Protein AF-A0AAC8YHH9-F1 (afdb_monomer)

Nearest PDB structures (foldseek):
  2f9t-assembly1_A  TM=5.248E-01  e=1.481E+00  Pseudomonas aeruginosa PAO1
  3qok-assembly1_A  TM=3.912E-01  e=8.313E-01  Klebsiella pneumoniae subsp. pneumoniae MGH 78578
  4nzc-assembly1_A  TM=5.230E-01  e=3.411E+00  Serratia proteamaculans 568
  6f8n-assembly1_A  TM=5.138E-01  e=4.135E+00  Serratia proteamaculans 568
  6hm1-assembly1_A  TM=3.952E-01  e=1.303E+00  Serratia proteamaculans 568

Mean predicted aligned error: 3.53 Å

Secondary structure (DSSP, 8-state):
--EEEEEEEEPTTSS-EEEEEEETTS-EEEEEEE-HHHHHHHHHHHHHHTT--EEESS---

Solvent-accessible surface area (backbone atoms only — not comparable to full-atom values): 3484 Å² total; per-residue (Å²): 139,55,59,58,32,34,39,34,37,68,42,85,100,56,85,37,17,35,35,31,43,28,33,78,86,68,52,75,44,82,77,47,76,33,46,61,67,58,37,52,56,52,48,55,51,52,20,62,77,56,73,30,52,72,45,53,48,79,71,85,126

Sequence (61 aa):
MQITRIVIFPIPTTDKWAIVEVEASGDCHLTHLGSRFTTKSIAAIAARDLDCPVVTYPEEG

Radius of gyration: 10.99 Å; Cα contacts (8 Å, |Δi|>4): 112; chains: 1; bounding box: 28×25×30 Å

Foldseek 3Di:
DAFAEWEKEDDPPDQKIWIWTADPVRDIDTDDIGHPVVNVVVRVVVCVVRVHYYAYPVGDD

Organism: NCBI:txid1748

pLDDT: mean 91.8, std 8.41, range [46.16, 97.25]

Structure (mmCIF, N/CA/C/O backbone):
data_AF-A0AAC8YHH9-F1
#
_entry.id   AF-A0AAC8YHH9-F1
#
loop_
_atom_site.group_PDB
_atom_site.id
_atom_site.type_symbol
_atom_site.label_atom_id
_atom_site.label_alt_id
_atom_site.label_comp_id
_atom_site.label_asym_id
_atom_site.label_entity_id
_atom_site.label_seq_id
_atom_site.pdbx_PDB_ins_code
_atom_site.Cartn_x
_atom_site.Cartn_y
_atom_site.Cartn_z
_atom_site.occupancy
_atom_site.B_iso_or_equiv
_atom_site.auth_seq_id
_atom_site.auth_comp_id
_atom_site.auth_asym_id
_atom_site.auth_atom_id
_atom_site.pdbx_PDB_model_num
ATOM 1 N N . MET A 1 1 ? -13.591 11.602 7.140 1.00 73.25 1 MET A N 1
ATOM 2 C CA . MET A 1 1 ? -13.000 10.529 6.320 1.00 73.25 1 MET A CA 1
ATOM 3 C C . MET A 1 1 ? -11.942 9.867 7.179 1.00 73.25 1 MET A C 1
ATOM 5 O O . MET A 1 1 ? -11.072 10.575 7.670 1.00 73.25 1 MET A O 1
ATOM 9 N N . GLN A 1 2 ? -12.095 8.578 7.488 1.00 88.31 2 GLN A N 1
ATOM 10 C CA . GLN A 1 2 ? -11.105 7.809 8.250 1.00 88.31 2 GLN A CA 1
ATOM 11 C C . GLN A 1 2 ? -10.512 6.771 7.301 1.00 88.31 2 GLN A C 1
ATOM 13 O O . GLN A 1 2 ? -11.233 5.884 6.834 1.00 88.31 2 GLN A O 1
ATOM 18 N N . ILE A 1 3 ? -9.216 6.899 7.013 1.00 94.38 3 ILE A N 1
ATOM 19 C CA . ILE A 1 3 ? -8.469 5.879 6.277 1.00 94.38 3 ILE A CA 1
ATOM 20 C C . ILE A 1 3 ? -8.307 4.665 7.194 1.00 94.38 3 ILE A C 1
ATOM 22 O O . ILE A 1 3 ? -7.936 4.799 8.356 1.00 94.38 3 ILE A O 1
ATOM 26 N N . THR A 1 4 ? -8.624 3.478 6.684 1.00 95.19 4 THR A N 1
ATOM 27 C CA . THR A 1 4 ? -8.579 2.216 7.443 1.00 95.19 4 THR A CA 1
ATOM 28 C C . THR A 1 4 ? -7.385 1.348 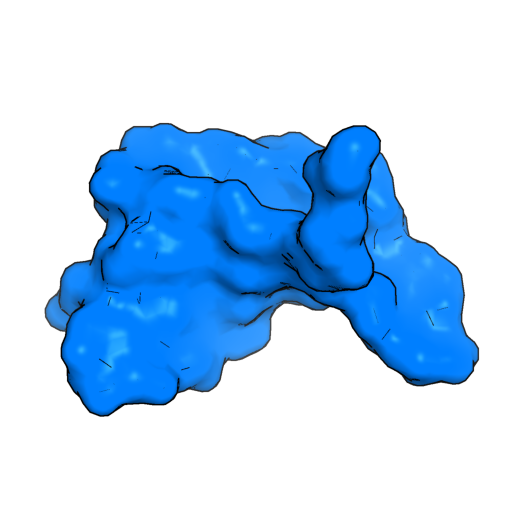7.088 1.00 95.19 4 THR A C 1
ATOM 30 O O . THR A 1 4 ? -7.008 0.487 7.877 1.00 95.19 4 THR A O 1
ATOM 33 N N . ARG A 1 5 ? -6.797 1.547 5.907 1.00 94.88 5 ARG A N 1
ATOM 34 C CA . ARG A 1 5 ? -5.578 0.871 5.457 1.00 94.88 5 ARG A CA 1
ATOM 35 C C . ARG A 1 5 ? -4.972 1.601 4.269 1.00 94.88 5 ARG A C 1
ATOM 37 O O . ARG A 1 5 ? -5.687 2.210 3.471 1.00 94.88 5 ARG A O 1
ATOM 44 N N . ILE A 1 6 ? -3.667 1.441 4.111 1.00 96.44 6 ILE A N 1
ATOM 45 C CA . ILE A 1 6 ? -2.926 1.852 2.923 1.00 96.44 6 ILE A CA 1
ATOM 46 C C . ILE A 1 6 ? -2.556 0.604 2.137 1.00 96.44 6 ILE A C 1
ATOM 48 O O . ILE A 1 6 ? -1.977 -0.328 2.684 1.00 96.44 6 ILE A O 1
ATOM 52 N N . VAL A 1 7 ? -2.873 0.573 0.851 1.00 95.94 7 VAL A N 1
ATOM 53 C CA . VAL A 1 7 ? -2.562 -0.541 -0.040 1.00 95.94 7 VAL A CA 1
ATOM 54 C C . VAL A 1 7 ? -1.486 -0.106 -1.021 1.00 95.94 7 VAL A C 1
ATOM 56 O O . VAL A 1 7 ? -1.631 0.917 -1.686 1.00 95.94 7 VAL A O 1
ATOM 59 N N . ILE A 1 8 ? -0.421 -0.893 -1.143 1.00 96.25 8 I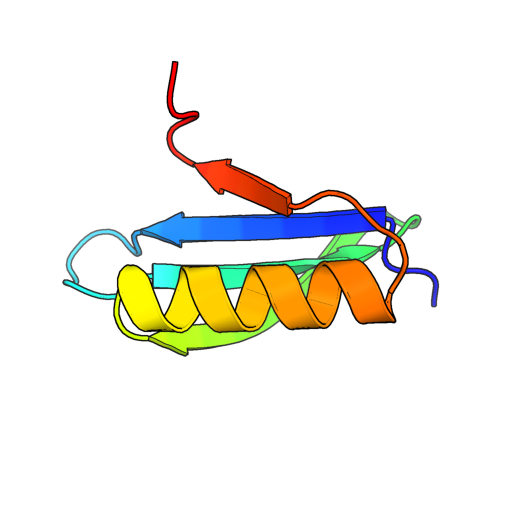LE A N 1
ATOM 60 C CA . ILE A 1 8 ? 0.602 -0.691 -2.166 1.00 96.25 8 ILE A CA 1
ATOM 61 C C . ILE A 1 8 ? 0.670 -1.884 -3.111 1.00 96.25 8 ILE A C 1
ATOM 63 O O . ILE A 1 8 ? 0.612 -3.029 -2.671 1.00 96.25 8 ILE A O 1
ATOM 67 N N . PHE A 1 9 ? 0.797 -1.631 -4.410 1.00 95.25 9 PHE A N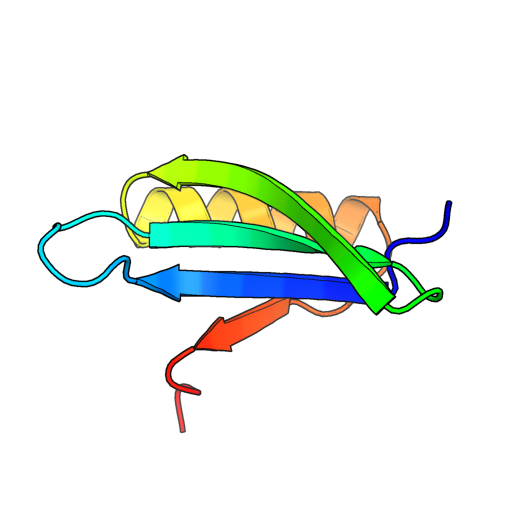 1
ATOM 68 C CA . PHE A 1 9 ? 0.854 -2.690 -5.423 1.00 95.25 9 PHE A CA 1
ATOM 69 C C . PHE A 1 9 ? 1.633 -2.249 -6.668 1.00 95.25 9 PHE A C 1
ATOM 71 O O . PHE A 1 9 ? 1.673 -1.052 -6.967 1.00 95.25 9 PHE A O 1
ATOM 78 N N . PRO A 1 10 ? 2.259 -3.180 -7.412 1.00 95.56 10 PRO A N 1
ATOM 79 C CA . PRO A 1 10 ? 2.891 -2.869 -8.686 1.00 95.56 10 PRO A CA 1
ATOM 80 C C . PRO A 1 10 ? 1.825 -2.563 -9.740 1.00 95.56 10 PRO A C 1
ATOM 82 O O . PRO A 1 10 ? 0.813 -3.260 -9.831 1.00 95.56 10 PRO A O 1
ATOM 85 N N . ILE A 1 11 ? 2.063 -1.556 -10.578 1.00 93.75 11 ILE A N 1
ATOM 86 C CA . ILE A 1 11 ? 1.210 -1.296 -11.738 1.00 93.75 11 ILE A CA 1
ATOM 87 C C . ILE A 1 11 ? 1.632 -2.231 -12.873 1.00 93.75 11 ILE A C 1
ATOM 89 O O . ILE A 1 11 ? 2.778 -2.138 -13.332 1.00 93.75 11 ILE A O 1
ATOM 93 N N . PRO A 1 12 ? 0.724 -3.098 -13.371 1.00 89.56 12 PRO A N 1
ATOM 94 C CA . PRO A 1 12 ? 1.016 -3.958 -14.509 1.00 89.56 12 PRO A CA 1
ATOM 95 C C . PRO A 1 12 ? 1.537 -3.135 -15.684 1.00 89.56 12 PRO A C 1
ATOM 97 O O . PRO A 1 12 ? 1.076 -2.019 -15.902 1.00 89.56 12 PRO A O 1
ATOM 100 N N . THR A 1 13 ? 2.463 -3.695 -16.464 1.00 90.06 13 THR A N 1
ATOM 101 C CA . THR A 1 13 ? 3.088 -3.052 -17.643 1.00 90.06 13 THR A CA 1
ATOM 102 C C . THR A 1 13 ? 4.066 -1.906 -17.349 1.00 90.06 13 THR A C 1
ATOM 104 O O . THR A 1 13 ? 4.613 -1.328 -18.285 1.00 90.06 13 THR A O 1
ATOM 107 N N . THR A 1 14 ? 4.355 -1.612 -16.076 1.00 91.69 14 THR A N 1
ATOM 108 C CA . THR A 1 14 ? 5.341 -0.593 -15.677 1.00 91.69 14 THR A CA 1
ATOM 109 C C . THR A 1 14 ? 6.283 -1.106 -14.586 1.00 91.69 14 THR A C 1
ATOM 111 O O . THR A 1 14 ? 6.027 -2.127 -13.953 1.00 91.69 14 THR A O 1
ATOM 114 N N . ASP A 1 15 ? 7.361 -0.369 -14.330 1.00 90.06 15 ASP A N 1
ATOM 115 C CA . ASP A 1 15 ? 8.264 -0.538 -13.185 1.00 90.06 15 ASP A CA 1
ATOM 116 C C . ASP A 1 15 ? 7.773 0.192 -11.916 1.00 90.06 15 ASP A C 1
ATOM 118 O O . ASP A 1 15 ? 8.456 0.219 -10.886 1.00 90.06 15 ASP A O 1
ATOM 122 N N . LYS A 1 16 ? 6.576 0.788 -11.974 1.00 94.62 16 LYS A N 1
ATOM 123 C CA . LYS A 1 16 ? 6.023 1.624 -10.911 1.00 94.62 16 LYS A CA 1
ATOM 124 C C . LYS A 1 16 ? 5.165 0.838 -9.933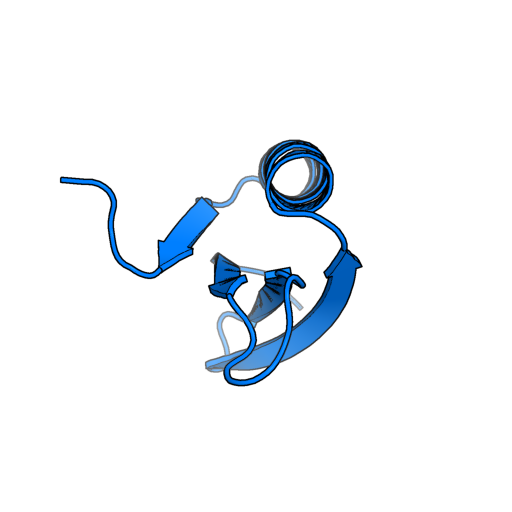 1.00 94.62 16 LYS A C 1
ATOM 126 O O . LYS A 1 16 ? 4.559 -0.182 -10.252 1.00 94.62 16 LYS A O 1
ATOM 131 N N . TRP A 1 17 ? 5.087 1.381 -8.731 1.00 96.19 17 TRP A N 1
ATOM 132 C CA . TRP A 1 17 ? 4.234 0.955 -7.638 1.00 96.19 17 TRP A CA 1
ATOM 133 C C . TRP A 1 17 ? 3.308 2.101 -7.248 1.00 96.19 17 TRP A C 1
ATOM 135 O O . TRP A 1 17 ? 3.685 3.271 -7.330 1.00 96.19 17 TRP A O 1
A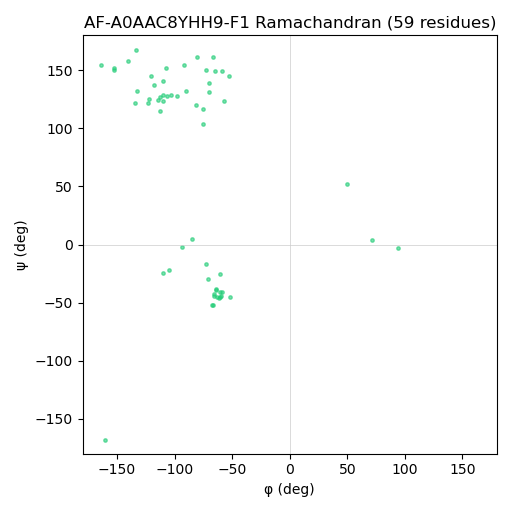TOM 145 N N . ALA A 1 18 ? 2.092 1.752 -6.851 1.00 96.44 18 ALA A N 1
ATOM 146 C CA . ALA A 1 18 ? 1.052 2.680 -6.448 1.00 96.44 18 ALA A CA 1
ATOM 147 C C . ALA A 1 18 ? 0.831 2.647 -4.937 1.00 96.44 18 ALA A C 1
ATOM 149 O O . ALA A 1 18 ? 1.030 1.604 -4.317 1.00 96.44 18 ALA A O 1
ATOM 150 N N . ILE A 1 19 ? 0.385 3.771 -4.376 1.00 97.25 19 ILE A N 1
ATOM 151 C CA . ILE A 1 19 ? -0.200 3.862 -3.034 1.00 97.25 19 ILE A CA 1
ATOM 152 C C . ILE A 1 19 ? -1.672 4.216 -3.186 1.00 97.25 19 ILE A C 1
ATOM 154 O O . ILE A 1 19 ? -2.006 5.206 -3.841 1.00 97.25 19 ILE A O 1
ATOM 158 N N . VAL A 1 20 ? -2.534 3.420 -2.566 1.00 96.56 20 VAL A N 1
ATOM 159 C CA . VAL A 1 20 ? -3.968 3.666 -2.474 1.00 96.56 20 VAL A CA 1
ATOM 160 C C . VAL A 1 20 ? -4.377 3.714 -1.010 1.00 96.56 20 VAL A C 1
ATOM 162 O O . VAL A 1 20 ? -4.131 2.776 -0.257 1.00 96.56 20 VAL A O 1
ATOM 165 N N . GLU A 1 21 ? -5.027 4.796 -0.610 1.00 95.75 21 GLU A N 1
ATOM 166 C CA . GLU A 1 21 ? -5.653 4.925 0.703 1.00 95.75 21 GLU A CA 1
ATOM 167 C C . GLU A 1 21 ? -7.095 4.429 0.620 1.00 95.75 21 GLU A C 1
ATOM 169 O O . GLU A 1 21 ? -7.817 4.782 -0.314 1.00 95.75 21 GLU A O 1
ATOM 174 N N . VAL A 1 22 ? -7.50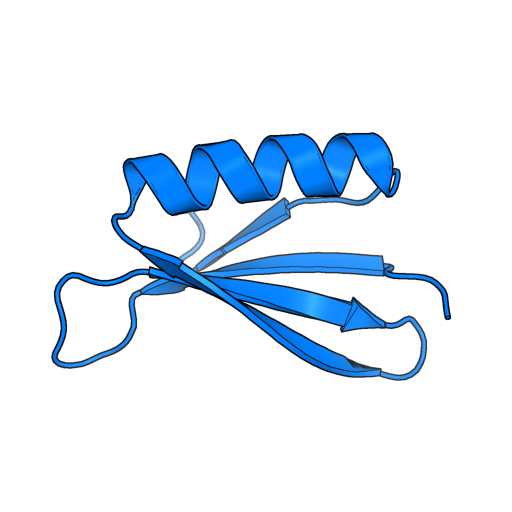3 3.586 1.570 1.00 95.12 22 VAL A N 1
ATOM 175 C CA . VAL A 1 22 ? -8.841 2.983 1.596 1.00 95.12 22 VAL A CA 1
ATOM 176 C C . VAL A 1 22 ? -9.610 3.484 2.808 1.00 95.12 22 VAL A C 1
ATOM 178 O O . VAL A 1 22 ? -9.174 3.320 3.950 1.00 95.12 22 VAL A O 1
ATOM 181 N N . GLU A 1 23 ? -10.781 4.057 2.570 1.00 94.75 23 GLU A N 1
ATOM 182 C CA . GLU A 1 23 ? -11.665 4.577 3.606 1.00 94.75 23 GLU A CA 1
ATOM 183 C C . GLU A 1 23 ? -12.497 3.493 4.288 1.00 94.75 23 GLU A C 1
ATOM 185 O O . GLU A 1 23 ? -12.721 2.409 3.749 1.00 94.75 23 GLU A O 1
ATOM 190 N N . ALA A 1 24 ? -13.032 3.817 5.468 1.00 91.25 24 ALA A N 1
ATOM 191 C CA . ALA A 1 24 ? -14.005 2.973 6.162 1.00 91.25 24 ALA A CA 1
ATOM 192 C C . ALA A 1 24 ? -15.298 2.742 5.356 1.00 91.25 24 ALA A C 1
ATOM 194 O O . ALA A 1 24 ? -15.960 1.725 5.551 1.00 91.25 24 ALA A O 1
ATOM 195 N N . SER A 1 25 ? -15.650 3.656 4.445 1.00 91.38 25 SER A N 1
ATOM 196 C CA . SER A 1 25 ? -16.772 3.493 3.510 1.00 91.38 25 SER A CA 1
ATOM 197 C C . SER A 1 25 ? -16.490 2.483 2.392 1.00 91.38 25 SER A C 1
ATOM 199 O O . SER A 1 25 ? -17.427 2.024 1.743 1.00 91.38 25 SER A O 1
ATOM 201 N N . GLY A 1 26 ? -15.219 2.129 2.166 1.00 86.25 26 GLY A N 1
ATOM 202 C CA . GLY A 1 26 ? -14.767 1.341 1.019 1.00 86.25 26 GLY A CA 1
ATOM 203 C C . GLY A 1 26 ? -14.289 2.177 -0.172 1.00 86.25 26 GLY A C 1
ATOM 204 O O . GLY A 1 26 ? -13.795 1.599 -1.142 1.00 86.25 26 GLY A O 1
ATOM 205 N N . ASP A 1 27 ? -14.379 3.508 -0.103 1.00 92.88 27 ASP A N 1
ATOM 206 C CA . ASP A 1 27 ? -13.805 4.395 -1.118 1.00 92.88 27 ASP A CA 1
ATOM 207 C C . ASP A 1 27 ? -12.275 4.285 -1.147 1.00 92.88 27 ASP A C 1
ATOM 209 O O . ASP A 1 27 ? -11.631 3.967 -0.144 1.00 92.88 27 ASP A O 1
ATOM 213 N N . CYS A 1 28 ? -11.688 4.497 -2.325 1.00 92.56 28 CYS A N 1
ATOM 214 C CA . CYS A 1 28 ? -10.261 4.304 -2.566 1.00 92.56 28 CYS A CA 1
ATOM 215 C C . CYS A 1 28 ? -9.673 5.505 -3.313 1.00 92.56 28 CYS A C 1
ATOM 217 O O . CYS A 1 28 ? -10.192 5.906 -4.356 1.00 92.56 28 CYS A O 1
ATOM 219 N N . HIS A 1 29 ? -8.542 6.020 -2.830 1.00 92.94 29 HIS A N 1
ATOM 220 C CA . HIS A 1 29 ? -7.858 7.175 -3.410 1.00 92.94 29 HIS A CA 1
ATOM 221 C C . HIS A 1 29 ? -6.420 6.828 -3.789 1.00 92.94 29 HIS A C 1
ATOM 223 O O . HIS A 1 29 ? -5.628 6.432 -2.939 1.00 92.94 29 HIS A O 1
ATOM 229 N N . LEU A 1 30 ? -6.065 6.998 -5.066 1.00 93.62 30 LEU A N 1
ATOM 230 C CA . LEU A 1 30 ? -4.678 6.884 -5.522 1.00 93.62 30 LEU 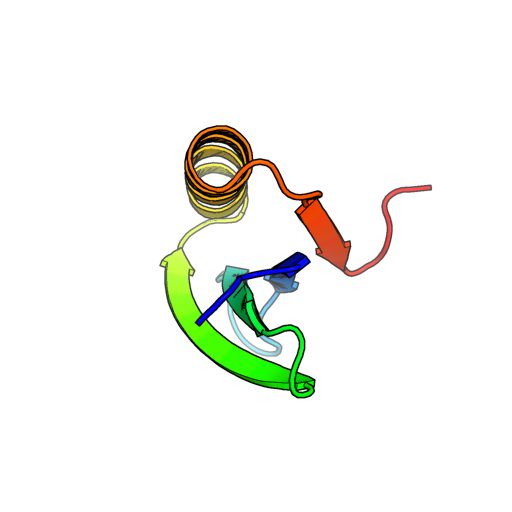A CA 1
ATOM 231 C C . LEU A 1 30 ? -3.900 8.136 -5.102 1.00 93.62 30 LEU A C 1
ATOM 233 O O . LEU A 1 30 ? -4.198 9.230 -5.581 1.00 93.62 30 LEU A O 1
ATOM 237 N N . THR A 1 31 ? -2.887 7.974 -4.253 1.00 93.19 31 THR A N 1
ATOM 238 C CA . THR A 1 31 ? -2.143 9.104 -3.670 1.00 93.19 31 THR A CA 1
ATOM 239 C C . THR A 1 31 ? -0.714 9.232 -4.186 1.00 93.19 31 THR A C 1
ATOM 241 O O . THR A 1 31 ? -0.161 10.332 -4.201 1.00 93.19 31 THR A O 1
ATOM 244 N N . HIS A 1 32 ? -0.102 8.145 -4.666 1.00 93.88 32 HIS A N 1
ATOM 245 C CA . HIS A 1 32 ? 1.275 8.174 -5.161 1.00 93.88 32 HIS A CA 1
ATOM 246 C C . HIS A 1 32 ? 1.557 7.101 -6.217 1.00 93.88 32 HIS A C 1
ATOM 248 O O . HIS A 1 32 ? 0.986 6.013 -6.167 1.00 93.88 32 HIS A O 1
ATOM 254 N N . LEU A 1 33 ? 2.494 7.402 -7.125 1.00 94.19 33 LEU A N 1
ATOM 255 C CA . LEU A 1 33 ? 3.089 6.475 -8.090 1.00 94.19 33 LEU A CA 1
ATOM 256 C C . LEU A 1 33 ? 4.611 6.653 -8.102 1.00 94.19 33 LEU A C 1
ATOM 258 O O . LEU A 1 33 ? 5.099 7.737 -8.428 1.00 94.19 33 LEU A O 1
ATOM 262 N N . GLY A 1 34 ? 5.366 5.597 -7.817 1.00 94.19 34 GLY A N 1
ATOM 263 C CA . GLY A 1 34 ? 6.821 5.692 -7.713 1.00 94.19 34 GLY A CA 1
ATOM 264 C C . GLY A 1 34 ? 7.537 4.357 -7.850 1.00 94.19 34 GLY A C 1
ATOM 265 O O . GLY A 1 34 ? 6.954 3.353 -8.244 1.00 94.19 34 GLY A O 1
ATOM 266 N N . SER A 1 35 ? 8.828 4.336 -7.523 1.00 95.56 35 SER A N 1
ATOM 267 C CA . SER A 1 35 ? 9.573 3.076 -7.427 1.00 95.56 35 SER A CA 1
ATOM 268 C C . SER A 1 35 ? 9.055 2.232 -6.257 1.00 95.56 35 SER A C 1
ATOM 270 O O . SER A 1 35 ? 8.463 2.768 -5.315 1.00 95.56 35 SER A O 1
ATOM 272 N N . ARG A 1 36 ? 9.335 0.924 -6.254 1.00 91.94 36 ARG A N 1
ATOM 273 C CA . ARG A 1 36 ? 8.988 0.038 -5.127 1.00 91.94 36 ARG A CA 1
ATOM 274 C C . ARG A 1 36 ? 9.490 0.570 -3.782 1.00 91.94 36 ARG A C 1
ATOM 276 O O . ARG A 1 36 ? 8.752 0.562 -2.802 1.00 91.94 36 ARG A O 1
ATOM 283 N N . PHE A 1 37 ? 10.742 1.027 -3.744 1.00 93.00 37 PHE A N 1
ATOM 284 C CA . PHE A 1 37 ? 11.386 1.514 -2.524 1.00 93.00 37 PHE A CA 1
ATOM 285 C C . PHE A 1 37 ? 10.730 2.805 -2.027 1.00 93.00 37 PHE A C 1
ATOM 287 O O . PHE A 1 37 ? 10.278 2.867 -0.887 1.00 93.00 37 PHE A O 1
ATOM 294 N N . THR A 1 38 ? 10.595 3.798 -2.909 1.00 94.75 38 THR A N 1
ATOM 295 C CA . THR A 1 38 ? 9.979 5.092 -2.580 1.00 94.75 38 THR A CA 1
ATOM 296 C C . THR A 1 38 ? 8.534 4.920 -2.116 1.00 94.75 38 THR A C 1
ATOM 298 O O . THR A 1 38 ? 8.143 5.481 -1.097 1.00 94.75 38 THR A O 1
ATOM 301 N N . THR A 1 39 ? 7.765 4.085 -2.818 1.00 95.50 39 THR A N 1
ATOM 302 C CA . THR A 1 39 ? 6.362 3.789 -2.500 1.00 95.50 39 THR A CA 1
ATOM 303 C C . THR A 1 39 ? 6.233 3.156 -1.115 1.00 95.50 39 THR A C 1
ATOM 305 O O . THR A 1 39 ? 5.416 3.602 -0.316 1.00 95.50 39 THR A O 1
ATOM 308 N N . LYS A 1 40 ? 7.076 2.166 -0.784 1.00 93.19 40 LYS A N 1
ATOM 309 C CA . LYS A 1 40 ? 7.093 1.547 0.551 1.00 93.19 40 LYS A CA 1
ATOM 310 C C . LYS A 1 40 ? 7.416 2.552 1.656 1.00 93.19 40 LYS A C 1
ATOM 312 O O . LYS A 1 40 ? 6.735 2.559 2.678 1.00 93.19 40 LYS A O 1
ATOM 317 N N . SER A 1 41 ? 8.426 3.401 1.460 1.00 95.56 41 SER A N 1
ATOM 318 C CA . SER A 1 41 ? 8.803 4.414 2.453 1.00 95.56 41 SER A CA 1
ATOM 319 C C . SER A 1 41 ? 7.688 5.433 2.690 1.00 95.56 41 SER A C 1
ATOM 321 O O . SER A 1 41 ? 7.375 5.725 3.840 1.00 95.56 41 SER A O 1
ATOM 323 N N . ILE A 1 42 ? 7.059 5.938 1.624 1.00 96.62 42 ILE A N 1
ATOM 324 C CA . ILE A 1 42 ? 5.950 6.895 1.735 1.00 96.62 42 ILE A CA 1
ATOM 325 C C . ILE A 1 42 ? 4.738 6.238 2.401 1.00 96.62 42 ILE A C 1
ATOM 327 O O . ILE A 1 42 ? 4.169 6.821 3.319 1.00 96.62 42 ILE A O 1
ATOM 331 N N . ALA A 1 43 ? 4.381 5.012 2.005 1.00 95.62 43 ALA A N 1
ATOM 332 C CA . ALA A 1 43 ? 3.259 4.289 2.596 1.00 95.62 43 ALA A CA 1
ATOM 333 C C . ALA A 1 43 ? 3.457 4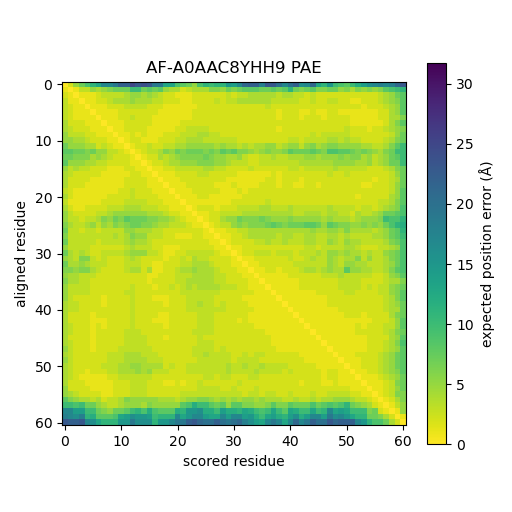.038 4.095 1.00 95.62 43 ALA A C 1
ATOM 335 O O . ALA A 1 43 ? 2.521 4.216 4.863 1.00 95.62 43 ALA A O 1
ATOM 336 N N . ALA A 1 44 ? 4.671 3.682 4.529 1.00 95.19 44 ALA A N 1
ATOM 337 C CA . ALA A 1 44 ? 4.977 3.491 5.946 1.00 95.19 44 ALA A CA 1
ATOM 338 C C . ALA A 1 44 ? 4.838 4.787 6.766 1.00 95.19 44 ALA A C 1
ATOM 340 O O . ALA A 1 44 ? 4.356 4.746 7.896 1.00 95.19 44 ALA A O 1
ATOM 341 N N . ILE A 1 45 ? 5.240 5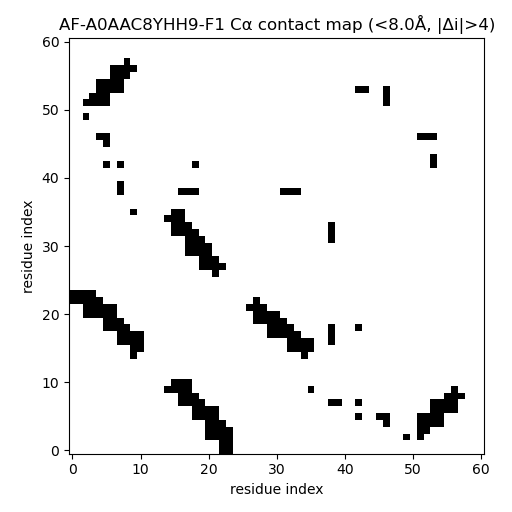.933 6.204 1.00 96.50 45 ILE A N 1
ATOM 342 C CA . ILE A 1 45 ? 5.077 7.241 6.856 1.00 96.50 45 ILE A CA 1
ATOM 343 C C . ILE A 1 45 ? 3.592 7.594 6.953 1.00 96.50 45 ILE A C 1
ATOM 345 O O . ILE A 1 45 ? 3.105 7.855 8.048 1.00 96.50 45 ILE A O 1
ATOM 349 N N . ALA A 1 46 ? 2.866 7.522 5.835 1.00 94.50 46 ALA A N 1
ATOM 350 C CA . ALA A 1 46 ? 1.440 7.828 5.792 1.00 94.50 46 ALA A CA 1
ATOM 351 C C . ALA A 1 46 ? 0.632 6.926 6.739 1.00 94.50 46 ALA A C 1
ATOM 353 O O . ALA A 1 46 ? -0.235 7.405 7.459 1.00 94.50 46 ALA A O 1
ATOM 354 N N . ALA A 1 47 ? 0.959 5.635 6.806 1.00 94.25 47 ALA A N 1
ATOM 355 C CA . ALA A 1 47 ? 0.298 4.682 7.692 1.00 94.25 47 ALA A CA 1
ATOM 356 C C . ALA A 1 47 ? 0.510 5.000 9.170 1.00 94.25 47 ALA A C 1
ATOM 358 O O . ALA A 1 47 ? -0.422 4.880 9.959 1.00 94.25 47 ALA A O 1
ATOM 359 N N . ARG A 1 48 ? 1.718 5.437 9.542 1.00 95.94 48 ARG A N 1
ATOM 360 C CA . ARG A 1 48 ? 2.010 5.886 10.905 1.00 95.94 48 ARG A CA 1
ATOM 361 C C . ARG A 1 48 ? 1.240 7.157 11.247 1.00 95.94 48 ARG A C 1
ATOM 363 O O . ARG A 1 48 ? 0.722 7.265 12.351 1.00 95.94 48 ARG A O 1
ATOM 370 N N . ASP A 1 49 ? 1.173 8.102 10.316 1.00 94.69 49 ASP A N 1
ATOM 371 C CA . ASP A 1 49 ? 0.500 9.383 10.535 1.00 94.69 49 ASP A CA 1
ATOM 372 C C . ASP A 1 49 ? -1.034 9.219 10.595 1.00 94.69 49 ASP A C 1
ATOM 374 O O . ASP A 1 49 ? -1.709 9.958 11.309 1.00 94.69 49 ASP A O 1
ATOM 378 N N . LEU A 1 50 ? -1.576 8.222 9.887 1.00 93.12 50 LEU A N 1
ATOM 379 C CA . LEU A 1 50 ? -3.001 7.872 9.855 1.00 93.12 50 LEU A CA 1
ATOM 380 C C . LEU A 1 50 ? -3.404 6.783 10.866 1.00 93.12 50 LEU A C 1
ATOM 382 O O . LEU A 1 50 ? -4.583 6.442 10.927 1.00 93.12 50 LEU A O 1
ATOM 386 N N . ASP A 1 51 ? -2.451 6.233 11.624 1.00 94.88 51 ASP A N 1
ATOM 387 C CA . ASP A 1 51 ? -2.644 5.108 12.553 1.00 94.88 51 ASP A CA 1
ATOM 388 C C . ASP A 1 51 ? -3.388 3.913 11.917 1.00 94.88 51 ASP A C 1
ATOM 390 O O . ASP A 1 51 ? -4.404 3.425 12.412 1.00 94.88 51 ASP A O 1
ATOM 394 N N . CYS A 1 52 ? -2.906 3.449 10.759 1.00 94.31 52 CYS A N 1
ATOM 395 C CA . CYS A 1 52 ? -3.535 2.357 10.013 1.00 94.31 52 CYS A CA 1
ATOM 396 C C . CYS A 1 52 ? -2.507 1.386 9.398 1.00 94.31 52 CYS A C 1
ATOM 398 O O . CYS A 1 52 ? -1.342 1.739 9.216 1.00 94.31 52 CYS A O 1
ATOM 400 N N . PRO A 1 53 ? -2.888 0.135 9.081 1.00 95.69 53 PRO A N 1
ATOM 401 C CA . PRO A 1 53 ? -1.972 -0.847 8.504 1.00 95.69 53 PRO A CA 1
ATOM 402 C C . PRO A 1 53 ? -1.614 -0.558 7.037 1.00 95.69 53 PRO A C 1
ATOM 404 O O . PRO A 1 53 ? -2.437 -0.066 6.261 1.00 95.69 53 PRO A O 1
ATOM 407 N N . VAL A 1 54 ? -0.406 -0.974 6.635 1.00 95.12 54 VAL A N 1
ATOM 408 C CA . VAL A 1 54 ? 0.009 -1.063 5.224 1.00 95.12 54 VAL A CA 1
ATOM 409 C C . VAL A 1 54 ? -0.152 -2.497 4.730 1.00 95.12 54 VAL A C 1
ATOM 411 O O . VAL A 1 54 ? 0.398 -3.424 5.320 1.00 95.12 54 VAL A O 1
ATOM 414 N N . VAL A 1 55 ? -0.840 -2.676 3.607 1.00 94.19 55 VAL A N 1
ATOM 415 C CA . VAL A 1 55 ? -0.976 -3.949 2.893 1.00 94.19 55 VAL A CA 1
ATOM 416 C C . VAL A 1 55 ? -0.200 -3.856 1.585 1.00 94.19 55 VAL A C 1
ATOM 418 O O . VAL A 1 55 ? -0.444 -2.970 0.771 1.00 94.19 55 VAL A O 1
ATOM 421 N N . THR A 1 56 ? 0.745 -4.766 1.373 1.00 93.50 56 THR A N 1
ATOM 422 C CA . THR A 1 56 ? 1.525 -4.849 0.130 1.00 93.50 56 THR A CA 1
ATOM 423 C C . THR A 1 56 ? 0.991 -5.994 -0.716 1.00 93.50 56 THR A C 1
ATOM 425 O O . THR A 1 56 ? 0.892 -7.103 -0.208 1.00 93.50 56 THR A O 1
ATOM 428 N N . TYR A 1 57 ? 0.682 -5.744 -1.989 1.00 89.19 57 TYR A N 1
ATOM 429 C CA . TYR A 1 57 ? 0.350 -6.781 -2.963 1.00 89.19 57 TYR A CA 1
ATOM 430 C C . TYR A 1 57 ? 1.453 -6.929 -4.023 1.00 89.19 57 TYR A C 1
ATOM 432 O O . TYR A 1 57 ? 1.972 -5.916 -4.495 1.00 89.19 57 TYR A O 1
ATOM 440 N N . PRO A 1 58 ? 1.785 -8.161 -4.451 1.00 83.19 58 PRO A N 1
ATOM 441 C CA . PRO A 1 58 ? 1.373 -9.417 -3.814 1.00 83.19 58 PRO A CA 1
ATOM 442 C C . PRO A 1 58 ? 1.852 -9.480 -2.352 1.00 83.19 58 PRO A C 1
ATOM 444 O O . PRO A 1 58 ? 2.868 -8.862 -2.027 1.00 83.19 58 PRO A O 1
ATOM 447 N N . GLU A 1 59 ? 1.088 -10.160 -1.488 1.00 72.06 59 GLU A N 1
ATOM 448 C CA . GLU A 1 59 ? 1.456 -10.320 -0.075 1.00 72.06 59 GLU A CA 1
ATOM 449 C C . GLU A 1 59 ? 2.837 -10.974 -0.002 1.00 72.06 59 GLU A C 1
ATOM 451 O O . GLU A 1 59 ? 3.071 -12.026 -0.601 1.00 72.06 59 GLU A O 1
ATOM 456 N N . GLU A 1 60 ? 3.780 -10.312 0.671 1.00 62.25 60 GLU A N 1
ATOM 457 C CA . GLU A 1 60 ? 5.086 -10.909 0.933 1.00 62.25 60 GLU A CA 1
ATOM 458 C C . GLU A 1 60 ? 4.895 -11.940 2.050 1.00 62.25 60 GLU A C 1
ATOM 460 O O . GLU A 1 60 ? 4.667 -11.563 3.199 1.00 62.25 60 GLU A O 1
ATOM 465 N N . GLY A 1 61 ? 4.883 -13.220 1.662 1.00 46.16 61 GLY A N 1
ATOM 466 C CA . GLY A 1 61 ? 4.799 -14.374 2.563 1.00 46.16 61 GLY A CA 1
ATOM 467 C C . GLY A 1 61 ? 6.086 -14.666 3.321 1.00 46.16 61 GLY A C 1
ATOM 468 O O . GLY A 1 61 ? 7.158 -14.164 2.909 1.00 46.16 61 GLY A O 1
#